Protein AF-A0A316JNA4-F1 (afdb_monomer_lite)

Secondary structure (DSSP, 8-state):
----------------------------------HHHHHHHHHHHHHHHHHHHTTS-HHHHHHHHH-TT-HHHHHHHHHHHHHH-HHHHHHHHHHIIIIIHHHHHHHHHHHHHHHTTT-SSS-HHHHHHHHHHHHHHSTT-HHHHHHHHHHH--

Radius of gyration: 23.22 Å; chains: 1; bounding box: 54×44×58 Å

pLDDT: mean 80.81, std 21.64, range [31.7, 97.56]

Foldseek 3Di:
DDDDDDDDDDDDDDDDDDDDDDPPPPPPVVLPQDLVLLLVLLVLLLCLLCVLCVPADPLVVVLLLPCQQPPVSSVVSLVVCCVVPVPSSVVRVVSVVPSSVVSSVVSNVVSCVVCVVRQPPDDPLRSLVSSLVSLVVDPSSSSVNNVSSNVNVD

Structure (mmCIF, N/CA/C/O backbone):
data_AF-A0A316JNA4-F1
#
_entry.id   AF-A0A316JNA4-F1
#
loop_
_atom_site.group_PDB
_atom_site.id
_atom_site.type_symbol
_atom_site.label_atom_id
_atom_site.label_alt_id
_atom_site.label_comp_id
_atom_site.label_asym_id
_atom_site.label_entity_id
_atom_site.label_seq_id
_atom_site.pdbx_PDB_ins_code
_atom_site.Cartn_x
_atom_site.Cartn_y
_atom_site.Cartn_z
_atom_site.occupancy
_atom_site.B_iso_or_equiv
_atom_site.auth_seq_id
_atom_site.auth_comp_id
_atom_site.auth_asym_id
_atom_site.auth_atom_id
_atom_site.pdbx_PDB_model_num
ATOM 1 N N . MET A 1 1 ? -4.747 -0.415 40.512 1.00 38.00 1 MET A N 1
ATOM 2 C CA . MET A 1 1 ? -4.209 0.684 41.347 1.00 38.00 1 MET A CA 1
ATOM 3 C C . MET A 1 1 ? -4.154 1.933 40.487 1.00 38.00 1 MET A C 1
ATOM 5 O O . MET A 1 1 ? -3.690 1.848 39.361 1.00 38.00 1 MET A O 1
ATOM 9 N N . LYS A 1 2 ? -4.712 3.034 40.993 1.00 41.84 2 LYS A N 1
ATOM 10 C CA . LYS A 1 2 ? -4.861 4.343 40.343 1.00 41.84 2 LYS A CA 1
ATOM 11 C C . LYS A 1 2 ? -3.879 5.305 41.033 1.00 41.84 2 LYS A C 1
ATOM 13 O O . LYS A 1 2 ? -3.954 5.402 42.254 1.00 41.84 2 LYS A O 1
ATOM 18 N N . THR A 1 3 ? -3.032 6.004 40.275 1.00 43.03 3 THR A N 1
ATOM 19 C CA . THR A 1 3 ? -2.182 7.138 40.717 1.00 43.03 3 THR A CA 1
ATOM 20 C C . THR A 1 3 ? -1.916 7.985 39.460 1.00 43.03 3 THR A C 1
ATOM 22 O O . THR A 1 3 ? -1.187 7.533 38.590 1.00 43.03 3 THR A O 1
ATOM 25 N N . ILE A 1 4 ? -2.706 9.001 39.096 1.00 52.38 4 ILE A N 1
ATOM 26 C CA . ILE A 1 4 ? -2.757 10.403 39.569 1.00 52.38 4 ILE A CA 1
ATOM 27 C C . ILE A 1 4 ? -1.383 11.081 39.742 1.00 52.38 4 ILE A C 1
ATOM 29 O O . ILE A 1 4 ? -0.695 10.797 40.714 1.00 52.38 4 ILE A O 1
ATOM 33 N N . LEU A 1 5 ? -1.098 12.077 38.889 1.00 44.59 5 LEU A N 1
ATOM 34 C CA . LEU A 1 5 ? -0.322 13.312 39.147 1.00 44.59 5 LEU A CA 1
ATOM 35 C C . LEU A 1 5 ? -0.806 14.364 38.114 1.00 44.59 5 LEU A C 1
ATOM 37 O O . LEU A 1 5 ? -0.540 14.204 36.931 1.00 44.59 5 LEU A O 1
ATOM 41 N N . PHE A 1 6 ? -1.804 15.212 38.400 1.00 39.38 6 PHE A N 1
ATOM 42 C CA . PHE A 1 6 ? -1.780 16.527 39.082 1.00 39.38 6 PHE A CA 1
ATOM 43 C C . PHE A 1 6 ? -0.824 17.582 38.501 1.00 39.38 6 PHE A C 1
ATOM 45 O O . PHE A 1 6 ? 0.386 17.424 38.603 1.00 39.38 6 PHE A O 1
ATOM 52 N N . LEU A 1 7 ? -1.407 18.695 38.019 1.00 37.56 7 LEU A N 1
ATOM 53 C CA . LEU A 1 7 ? -1.201 20.106 38.438 1.00 37.56 7 LEU A CA 1
ATOM 54 C C . LEU A 1 7 ? -1.905 21.016 37.397 1.00 37.56 7 LEU A C 1
ATOM 56 O O . LEU A 1 7 ? -1.527 21.024 36.235 1.00 37.56 7 LEU A O 1
ATOM 60 N N . SER A 1 8 ? -3.093 21.570 37.691 1.00 38.72 8 SER A N 1
ATOM 61 C CA . SER A 1 8 ? -3.340 22.891 38.327 1.00 38.72 8 SER A CA 1
ATOM 62 C C . SER A 1 8 ? -2.938 24.070 37.422 1.00 38.72 8 SER A C 1
ATOM 64 O O . SER A 1 8 ? -1.814 24.088 36.948 1.00 38.72 8 SER A O 1
ATOM 66 N N . ALA A 1 9 ? -3.696 25.138 37.185 1.00 39.16 9 ALA A N 1
ATOM 67 C CA . ALA A 1 9 ? -4.925 25.680 37.749 1.00 39.16 9 ALA A CA 1
ATOM 68 C C . ALA A 1 9 ? -5.388 26.812 36.808 1.00 39.16 9 ALA A C 1
ATOM 70 O O . ALA A 1 9 ? -4.535 27.480 36.236 1.00 39.16 9 ALA A O 1
ATOM 71 N N . PHE A 1 10 ? -6.687 27.103 36.722 1.00 35.47 10 PHE A N 1
ATOM 72 C CA . PHE A 1 10 ? -7.174 28.477 36.890 1.00 35.47 10 PHE A CA 1
ATOM 73 C C . PHE A 1 10 ? -8.691 28.469 37.098 1.00 35.47 10 PHE A C 1
ATOM 75 O O . PHE A 1 10 ? -9.450 27.926 36.302 1.00 35.47 10 PHE A O 1
ATOM 82 N N . SER A 1 11 ? -9.094 29.049 38.225 1.00 41.34 11 SER A N 1
ATOM 83 C CA . SER A 1 11 ? -10.466 29.289 38.652 1.00 41.34 11 SER A CA 1
ATOM 84 C C . SER A 1 11 ? -11.294 30.014 37.599 1.00 41.34 11 SER A C 1
ATOM 86 O O . SER A 1 11 ? -10.824 31.011 37.063 1.00 41.34 11 SER A O 1
ATOM 88 N N . LEU A 1 12 ? -12.564 29.631 37.456 1.00 40.41 12 LEU A N 1
ATOM 89 C CA . LEU A 1 12 ? -13.669 30.561 37.214 1.00 40.41 12 LEU A CA 1
ATOM 90 C C . LEU A 1 12 ? -14.992 29.937 37.701 1.00 40.41 12 LEU A C 1
ATOM 92 O O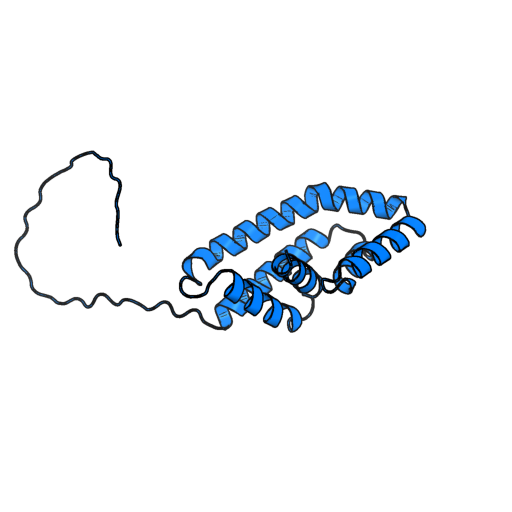 . LEU A 1 12 ? -15.507 28.987 37.131 1.00 40.41 12 LEU A O 1
ATOM 96 N N . VAL A 1 13 ? -15.493 30.539 38.783 1.00 40.44 13 VAL A N 1
ATOM 97 C CA . VAL A 1 13 ? -16.878 31.012 38.957 1.00 40.44 13 VAL A CA 1
ATOM 98 C C . VAL A 1 13 ? -18.001 29.976 39.119 1.00 40.44 13 VAL A C 1
ATOM 100 O O . VAL A 1 13 ? -18.549 29.421 38.177 1.00 40.44 13 VAL A O 1
ATOM 103 N N . LEU A 1 14 ? -18.386 29.847 40.393 1.00 42.44 14 LEU A N 1
ATOM 104 C CA . LEU A 1 14 ? -19.748 29.823 40.940 1.00 42.44 14 LEU A CA 1
ATOM 105 C C . LEU A 1 14 ? -20.899 30.000 39.930 1.00 42.44 14 LEU A C 1
ATOM 107 O O . LEU A 1 14 ? -21.114 31.098 39.423 1.00 42.44 14 LEU A O 1
ATOM 111 N N . PHE A 1 15 ? -21.759 28.988 39.826 1.00 39.16 15 PHE A N 1
ATOM 112 C CA . PHE A 1 15 ? -23.198 29.213 39.693 1.00 39.16 15 PHE A CA 1
ATOM 113 C C . PHE A 1 15 ? -23.960 28.090 40.407 1.00 39.16 15 PHE A C 1
ATOM 115 O O . PHE A 1 15 ? -23.940 26.936 39.987 1.00 39.16 15 PHE A O 1
ATOM 122 N N . SER A 1 16 ? -24.601 28.440 41.522 1.00 42.84 16 SER A N 1
ATOM 123 C CA . SER A 1 16 ? -25.688 27.656 42.104 1.00 42.84 16 SER A CA 1
ATOM 124 C C . SER A 1 16 ? -26.895 27.736 41.175 1.00 42.84 16 SER A C 1
ATOM 126 O O . SER A 1 16 ? -27.347 28.841 40.895 1.00 42.84 16 SER A O 1
ATOM 128 N N . CYS A 1 17 ? -27.461 26.596 40.783 1.00 31.70 17 CYS A N 1
ATOM 129 C CA . CYS A 1 17 ? -28.894 26.477 40.534 1.00 31.70 17 CYS A CA 1
ATOM 130 C C . CYS A 1 17 ? -29.383 25.112 41.023 1.00 31.70 17 CYS A C 1
ATOM 132 O O . CYS A 1 17 ? -28.786 24.070 40.761 1.00 31.70 17 CYS A O 1
ATOM 134 N N . GLU A 1 18 ? -30.459 25.194 41.792 1.00 38.84 18 GLU A N 1
ATOM 135 C CA . GLU A 1 18 ? -31.210 24.134 42.439 1.00 38.84 18 GLU A CA 1
ATOM 136 C C . GLU A 1 18 ? -31.845 23.141 41.454 1.00 38.84 18 GLU A C 1
ATOM 138 O O . GLU A 1 18 ? -32.326 23.508 40.388 1.00 38.84 18 GLU A O 1
ATOM 143 N N . ASN A 1 19 ? -31.904 21.889 41.908 1.00 41.25 19 ASN A N 1
ATOM 144 C CA . ASN A 1 19 ? -33.064 21.001 41.857 1.00 41.25 19 ASN A CA 1
ATOM 145 C C . ASN A 1 19 ? -33.883 20.936 40.548 1.00 41.25 19 ASN A C 1
ATOM 147 O O . ASN A 1 19 ? -34.857 21.662 40.364 1.00 41.25 19 ASN A O 1
ATOM 151 N N . SER A 1 20 ? -33.613 19.913 39.738 1.00 38.03 20 SER A N 1
ATOM 152 C CA . SER A 1 20 ? -34.683 19.133 39.114 1.00 38.03 20 SER A CA 1
ATOM 153 C C . SER A 1 20 ? -34.167 17.734 38.800 1.00 38.03 20 SER A C 1
ATOM 155 O O . SER A 1 20 ? -33.264 17.545 37.988 1.00 38.03 20 SER A O 1
ATOM 157 N N . THR A 1 21 ? -34.719 16.753 39.504 1.00 41.59 21 THR A N 1
ATOM 158 C CA . THR A 1 21 ? -34.668 15.341 39.152 1.00 41.59 21 THR A CA 1
ATOM 159 C C . THR A 1 21 ? -35.278 15.162 37.770 1.00 41.59 21 THR A C 1
ATOM 161 O O . THR A 1 21 ? -36.491 15.219 37.578 1.00 41.59 21 THR A O 1
ATOM 164 N N . THR A 1 22 ? -34.431 14.920 36.785 1.00 34.06 22 THR A N 1
ATOM 165 C CA . THR A 1 22 ? -34.811 14.142 35.615 1.00 34.06 22 THR A CA 1
ATOM 166 C C . THR A 1 22 ? -33.602 13.295 35.283 1.00 34.06 22 THR A C 1
ATOM 168 O O . THR A 1 22 ? -32.580 13.803 34.824 1.00 34.06 22 THR A O 1
ATOM 171 N N . GLU A 1 23 ? -33.707 12.015 35.630 1.00 40.25 23 GLU A N 1
ATOM 172 C CA . GLU A 1 23 ? -32.855 10.946 35.132 1.00 40.25 23 GLU A CA 1
ATOM 173 C C . GLU A 1 23 ? -32.904 11.018 33.607 1.00 40.25 23 GLU A C 1
ATOM 175 O O . GLU A 1 23 ? -33.831 10.540 32.960 1.00 40.25 23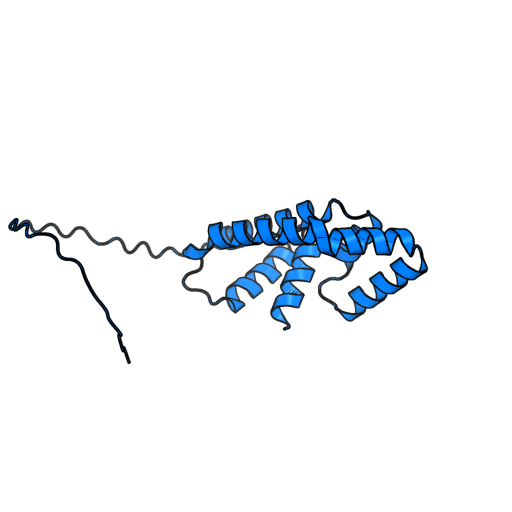 GLU A O 1
ATOM 180 N N . LYS A 1 24 ? -31.937 11.725 33.031 1.00 35.69 24 LYS A N 1
ATOM 181 C CA . LYS A 1 24 ? -31.572 11.537 31.644 1.00 35.69 24 LYS A CA 1
ATOM 182 C C . LYS A 1 24 ? -30.476 10.497 31.705 1.00 35.69 24 LYS A C 1
ATOM 184 O O . LYS A 1 24 ? -29.350 10.813 32.088 1.00 35.69 24 LYS A O 1
ATOM 189 N N . GLU A 1 25 ? -30.882 9.256 31.465 1.00 36.25 25 GLU A N 1
ATOM 190 C CA . GLU A 1 25 ? -29.987 8.145 31.188 1.00 36.25 25 GLU A CA 1
ATOM 191 C C . GLU A 1 25 ? -28.857 8.681 30.311 1.00 36.25 25 GLU A C 1
ATOM 193 O O . GLU A 1 25 ? -29.080 9.206 29.216 1.00 36.25 25 GLU A O 1
ATOM 198 N N . ALA A 1 26 ? -27.647 8.657 30.869 1.00 39.00 26 ALA A N 1
ATOM 199 C CA . ALA A 1 26 ? -26.451 8.697 30.068 1.00 39.00 26 ALA A CA 1
ATOM 200 C C . ALA A 1 26 ? -26.533 7.434 29.219 1.00 39.00 26 ALA A C 1
ATOM 202 O O . ALA A 1 26 ? -26.274 6.331 29.695 1.00 39.00 26 ALA A O 1
ATOM 203 N N . GLU A 1 27 ? -27.019 7.608 27.998 1.00 36.34 27 GLU A N 1
ATOM 204 C CA . GLU A 1 27 ? -26.830 6.676 26.908 1.00 36.34 27 GLU A CA 1
ATOM 205 C C . GLU A 1 27 ? -25.314 6.614 26.693 1.00 36.34 27 GLU A C 1
ATOM 207 O O . GLU A 1 27 ? -24.746 7.340 25.877 1.00 36.34 27 GLU A O 1
ATOM 212 N N . ASP A 1 28 ? -24.643 5.795 27.511 1.00 39.12 28 ASP A N 1
ATOM 213 C CA . ASP A 1 28 ? -23.418 5.108 27.130 1.00 39.12 28 ASP A CA 1
ATOM 214 C C . ASP A 1 28 ? -23.808 4.332 25.875 1.00 39.12 28 ASP A C 1
ATOM 216 O O . ASP A 1 28 ? -24.273 3.191 25.915 1.00 39.12 28 ASP A O 1
ATOM 220 N N . THR A 1 29 ? -23.736 5.024 24.740 1.00 37.94 29 THR A N 1
ATOM 221 C CA . THR A 1 29 ? -23.745 4.376 23.446 1.00 37.94 29 THR A CA 1
ATOM 222 C C . THR A 1 29 ? -22.429 3.631 23.435 1.00 37.94 29 THR A C 1
ATOM 224 O O . THR A 1 29 ? -21.381 4.201 23.139 1.00 37.94 29 THR A O 1
ATOM 227 N N . GLU A 1 30 ? -22.477 2.377 23.872 1.00 43.31 30 GLU A N 1
ATOM 228 C CA . GLU A 1 30 ? -21.451 1.388 23.610 1.00 43.31 30 GLU A CA 1
ATOM 229 C C . GLU A 1 30 ? -21.245 1.448 22.093 1.00 43.31 30 GLU A C 1
ATOM 231 O O . GLU A 1 30 ? -22.073 0.971 21.315 1.00 43.31 30 GLU A O 1
ATOM 236 N N . GLN A 1 31 ? -20.230 2.197 21.655 1.00 44.78 31 GLN A N 1
ATOM 237 C CA . GLN A 1 31 ? -19.934 2.371 20.245 1.00 44.78 31 GLN A CA 1
ATOM 238 C C . GLN A 1 31 ? -19.350 1.039 19.789 1.00 44.78 31 GLN A C 1
ATOM 240 O O . GLN A 1 31 ? -18.137 0.853 19.774 1.00 44.78 31 GLN A O 1
ATOM 245 N N . SER A 1 32 ? -20.224 0.068 19.518 1.00 49.03 32 SER A N 1
ATOM 246 C CA . SER A 1 32 ? -19.805 -1.251 19.079 1.00 49.03 32 SER A CA 1
ATOM 247 C C . SER A 1 32 ? -19.173 -1.076 17.710 1.00 49.03 32 SER A C 1
ATOM 249 O O . SER A 1 32 ? -19.854 -0.700 16.751 1.00 49.03 32 SER A O 1
ATOM 251 N N . THR A 1 33 ? -17.875 -1.326 17.625 1.00 67.19 33 THR A N 1
ATOM 252 C CA . THR A 1 33 ? -17.180 -1.422 16.353 1.00 67.19 33 THR A CA 1
ATOM 253 C C . THR A 1 33 ? -17.900 -2.436 15.471 1.00 67.19 33 THR A C 1
ATOM 255 O O . THR A 1 33 ? -18.059 -3.601 15.846 1.00 67.19 33 THR A O 1
ATOM 258 N N . SER A 1 34 ? -18.357 -2.002 14.302 1.00 80.31 34 SER A N 1
ATOM 259 C CA . SER A 1 34 ? -18.992 -2.902 13.350 1.00 80.31 34 SER A CA 1
ATOM 260 C C . SER A 1 34 ? -17.943 -3.570 12.460 1.00 80.31 34 SER A C 1
ATOM 262 O O . SER A 1 34 ? -16.882 -3.014 12.182 1.00 80.31 34 SER A O 1
ATOM 264 N N . GLU A 1 35 ? -18.253 -4.760 11.944 1.00 85.69 35 GLU A N 1
ATOM 265 C CA . GLU A 1 35 ? -17.451 -5.395 10.885 1.00 85.69 35 GLU A CA 1
ATOM 266 C C . GLU A 1 35 ? -17.299 -4.474 9.657 1.00 85.69 35 GLU A C 1
ATOM 268 O O . GLU A 1 35 ? -16.302 -4.540 8.940 1.00 85.69 35 GLU A O 1
ATOM 273 N N . GLN A 1 36 ? -18.267 -3.579 9.432 1.00 89.69 36 GLN A N 1
ATOM 274 C CA . GLN A 1 36 ? -18.209 -2.596 8.357 1.00 89.69 36 GLN A CA 1
ATOM 275 C C . GLN A 1 36 ? -17.136 -1.529 8.603 1.00 89.69 36 GLN A C 1
ATOM 277 O O . GLN A 1 36 ? -16.426 -1.196 7.662 1.00 89.69 36 GLN A O 1
ATOM 282 N N . ASP A 1 37 ? -16.945 -1.058 9.841 1.00 91.88 37 ASP A N 1
ATOM 283 C CA . ASP A 1 37 ? -15.890 -0.079 10.154 1.00 91.88 37 ASP A CA 1
ATOM 284 C C . ASP A 1 37 ? -14.499 -0.648 9.821 1.00 91.88 37 ASP A C 1
ATOM 286 O O . ASP A 1 37 ? -13.643 0.053 9.283 1.00 91.88 37 ASP A O 1
ATOM 290 N N . TYR A 1 38 ? -14.291 -1.946 10.066 1.00 91.31 38 TYR A N 1
ATOM 291 C CA . TYR A 1 38 ? -13.066 -2.643 9.673 1.00 91.31 38 TYR A CA 1
ATOM 292 C C . TYR A 1 38 ? -12.889 -2.739 8.156 1.00 91.31 38 TYR A C 1
ATOM 294 O O . TYR A 1 38 ? -11.777 -2.565 7.654 1.00 91.31 38 TYR A O 1
ATOM 302 N N . LYS A 1 39 ? -13.970 -3.013 7.417 1.00 93.38 39 LYS A N 1
ATOM 303 C CA . LYS A 1 39 ? -13.941 -3.063 5.948 1.00 93.38 39 LYS A CA 1
ATOM 304 C C . LYS A 1 39 ? -13.655 -1.696 5.346 1.00 93.38 39 LYS A C 1
ATOM 306 O O . LYS A 1 39 ? -12.833 -1.607 4.439 1.00 93.38 39 LYS A O 1
ATOM 311 N N . ASP A 1 40 ? -14.272 -0.651 5.881 1.00 95.38 40 ASP A N 1
ATOM 312 C CA . ASP A 1 40 ? -14.066 0.721 5.426 1.00 95.38 40 ASP A CA 1
ATOM 313 C C . ASP A 1 40 ? -12.631 1.183 5.725 1.00 95.38 40 ASP A C 1
ATOM 315 O O . ASP A 1 40 ? -11.977 1.753 4.852 1.00 95.38 40 ASP A O 1
ATOM 319 N N . MET A 1 41 ? -12.087 0.862 6.907 1.00 94.25 41 MET A N 1
ATOM 320 C CA . MET A 1 41 ? -10.685 1.143 7.238 1.00 94.25 41 MET A CA 1
ATOM 321 C C . MET A 1 41 ? -9.719 0.401 6.307 1.00 94.25 41 MET A C 1
ATOM 323 O O . MET A 1 41 ? -8.760 0.997 5.810 1.00 94.25 41 MET A O 1
ATOM 327 N N . ALA A 1 42 ? -9.966 -0.886 6.048 1.00 95.06 42 ALA A N 1
ATOM 328 C CA . ALA A 1 42 ? -9.148 -1.679 5.137 1.00 95.06 42 ALA A CA 1
ATOM 329 C C . ALA A 1 42 ? -9.209 -1.136 3.701 1.00 95.06 42 ALA A C 1
ATOM 331 O O . ALA A 1 42 ? -8.173 -1.046 3.042 1.00 95.06 42 ALA A O 1
ATOM 332 N N . GLN A 1 43 ? -10.392 -0.730 3.230 1.00 97.12 43 GLN A N 1
ATOM 333 C CA . GLN A 1 43 ? -10.557 -0.116 1.916 1.00 97.12 43 GLN A CA 1
ATOM 334 C C . GLN A 1 43 ? -9.825 1.226 1.829 1.00 97.12 43 GLN A C 1
ATOM 336 O O . GLN A 1 43 ? -9.070 1.436 0.885 1.00 97.12 43 GLN A O 1
ATOM 341 N N . ASP A 1 44 ? -9.962 2.100 2.828 1.00 96.56 44 ASP A N 1
ATOM 342 C CA . ASP A 1 44 ? -9.263 3.387 2.837 1.00 96.56 44 ASP A CA 1
ATOM 343 C C . ASP A 1 44 ? -7.734 3.191 2.837 1.00 96.56 44 ASP A C 1
ATOM 345 O O . ASP A 1 44 ? -7.011 3.847 2.085 1.00 96.56 44 ASP A O 1
ATOM 349 N N . ALA A 1 45 ? -7.220 2.252 3.641 1.00 94.75 45 ALA A N 1
ATOM 350 C CA . ALA A 1 45 ? -5.799 1.904 3.644 1.00 94.75 45 ALA A CA 1
ATOM 351 C C . ALA A 1 45 ? -5.351 1.307 2.298 1.00 94.75 45 ALA A C 1
ATOM 353 O O . ALA A 1 45 ? -4.235 1.562 1.835 1.00 94.75 45 ALA A O 1
ATOM 354 N N . CYS A 1 46 ? -6.219 0.528 1.652 1.00 96.19 46 CYS A N 1
ATOM 355 C CA . CYS A 1 46 ? -5.986 0.002 0.317 1.00 96.19 46 CYS A CA 1
ATOM 356 C C . CYS A 1 46 ? -5.872 1.114 -0.728 1.00 96.19 46 CYS A C 1
ATOM 358 O O . CYS A 1 46 ? -4.884 1.169 -1.466 1.00 96.19 46 CYS A O 1
ATOM 360 N N . ASP A 1 47 ? -6.817 2.047 -0.722 1.00 96.88 47 ASP A N 1
ATOM 361 C CA . ASP A 1 47 ? -6.835 3.195 -1.620 1.00 96.88 47 ASP A CA 1
ATOM 362 C C . ASP A 1 47 ? -5.603 4.082 -1.407 1.00 96.88 47 ASP A C 1
ATOM 364 O O . ASP A 1 47 ? -4.996 4.531 -2.381 1.00 96.88 47 ASP A O 1
ATOM 368 N N . CYS A 1 48 ? -5.162 4.273 -0.158 1.00 95.56 48 CYS A N 1
ATOM 369 C CA . CYS A 1 48 ? -3.919 4.981 0.149 1.00 95.56 48 CYS A CA 1
ATOM 370 C C . CYS A 1 48 ? -2.702 4.357 -0.547 1.00 95.56 48 CYS A C 1
ATOM 372 O O . CYS A 1 48 ? -1.939 5.064 -1.207 1.00 95.56 48 CYS A O 1
ATOM 374 N N . VAL A 1 49 ? -2.518 3.038 -0.422 1.00 93.81 49 VAL A N 1
ATOM 375 C CA . VAL A 1 49 ? -1.397 2.322 -1.057 1.00 93.81 49 VAL A CA 1
ATOM 376 C C . VAL A 1 49 ? -1.489 2.415 -2.574 1.00 93.81 49 VAL A C 1
ATOM 378 O O . VAL A 1 49 ? -0.499 2.739 -3.231 1.00 93.81 49 VAL A O 1
ATOM 381 N N . ASN A 1 50 ? -2.665 2.156 -3.141 1.00 94.69 50 ASN A N 1
ATOM 382 C CA . ASN A 1 50 ? -2.861 2.142 -4.588 1.00 94.69 50 ASN A CA 1
ATOM 383 C C . ASN A 1 50 ? -2.617 3.525 -5.201 1.00 94.69 50 ASN A C 1
ATOM 385 O O . ASN A 1 50 ? -1.897 3.645 -6.192 1.00 94.69 50 ASN A O 1
ATOM 389 N N . ASN A 1 51 ? -3.128 4.583 -4.570 1.00 95.25 51 ASN A N 1
ATOM 390 C CA . ASN A 1 51 ? -2.903 5.953 -5.021 1.00 95.25 51 ASN A CA 1
ATOM 391 C C . ASN A 1 51 ? -1.428 6.354 -4.903 1.00 95.25 51 ASN A C 1
ATOM 393 O O . ASN A 1 51 ? -0.864 6.893 -5.856 1.00 95.25 51 ASN A O 1
ATOM 397 N N . ALA A 1 52 ? -0.779 6.049 -3.775 1.00 94.25 52 ALA A N 1
ATOM 398 C CA . ALA A 1 52 ? 0.628 6.388 -3.569 1.00 94.25 52 ALA A CA 1
ATOM 399 C C . ALA A 1 52 ? 1.552 5.653 -4.554 1.00 94.25 52 ALA A C 1
ATOM 401 O O . ALA A 1 52 ? 2.536 6.222 -5.028 1.00 94.25 52 ALA A O 1
ATOM 402 N N . THR A 1 53 ? 1.241 4.397 -4.885 1.00 94.12 53 THR A N 1
ATOM 403 C CA . THR A 1 53 ? 2.069 3.544 -5.755 1.00 94.12 53 THR A CA 1
ATOM 404 C C . THR A 1 53 ? 1.778 3.711 -7.246 1.00 94.12 53 THR A C 1
ATOM 406 O O . THR A 1 53 ? 2.598 3.297 -8.066 1.00 94.12 53 THR A O 1
ATOM 409 N N . ALA A 1 54 ? 0.696 4.396 -7.626 1.00 95.06 54 ALA A N 1
ATOM 410 C CA . ALA A 1 54 ? 0.338 4.655 -9.023 1.00 95.06 54 ALA A CA 1
ATOM 411 C C . ALA A 1 54 ? 1.419 5.417 -9.820 1.00 95.06 54 ALA A C 1
ATOM 413 O O . ALA A 1 54 ? 1.480 5.310 -11.044 1.00 95.06 54 ALA A O 1
ATOM 414 N N . GLN A 1 55 ? 2.291 6.171 -9.141 1.00 93.38 55 GLN A N 1
ATOM 415 C CA . GLN A 1 55 ? 3.406 6.909 -9.757 1.00 93.38 55 GLN A CA 1
ATOM 416 C C . GLN A 1 55 ? 4.656 6.057 -10.051 1.00 93.38 55 GLN A C 1
ATOM 418 O O . GLN A 1 55 ? 5.585 6.513 -10.738 1.00 93.38 55 GLN A O 1
ATOM 423 N N . LEU A 1 56 ? 4.704 4.833 -9.519 1.00 95.31 56 LEU A N 1
ATOM 424 C CA . LEU A 1 56 ? 5.770 3.869 -9.781 1.00 95.31 56 LEU A CA 1
ATOM 425 C C . LEU A 1 56 ? 5.600 3.254 -11.170 1.00 95.31 56 LEU A C 1
ATOM 427 O O . LEU A 1 56 ? 4.505 3.253 -11.737 1.00 95.31 56 LEU A O 1
ATOM 431 N N . SER A 1 57 ? 6.673 2.698 -11.722 1.00 96.56 57 SER A N 1
ATOM 432 C CA . SER A 1 57 ? 6.574 1.957 -12.975 1.00 96.56 57 SER A CA 1
ATOM 433 C C . SER A 1 57 ? 5.609 0.763 -12.854 1.00 96.56 57 SER A C 1
ATOM 435 O O . SER A 1 57 ? 5.452 0.187 -11.770 1.00 96.56 57 SER A O 1
ATOM 437 N N . PRO A 1 58 ? 5.016 0.301 -13.971 1.00 96.19 58 PRO A N 1
ATOM 438 C CA . PRO A 1 58 ? 4.205 -0.916 -13.978 1.00 96.19 58 PRO A CA 1
ATOM 439 C C . PRO A 1 58 ? 4.953 -2.148 -13.449 1.00 96.19 58 PRO A C 1
ATOM 441 O O . PRO A 1 58 ? 4.344 -3.040 -12.857 1.00 96.19 58 PRO A O 1
ATOM 444 N N . ARG A 1 59 ? 6.280 -2.204 -13.642 1.00 95.62 59 ARG A N 1
ATOM 445 C CA . ARG A 1 59 ? 7.121 -3.297 -13.142 1.00 95.62 59 ARG A CA 1
ATOM 446 C C . ARG A 1 59 ? 7.174 -3.283 -11.619 1.00 95.62 59 ARG A C 1
ATOM 448 O O . ARG A 1 59 ? 6.957 -4.328 -11.014 1.00 95.62 59 ARG A O 1
ATOM 455 N N . MET A 1 60 ? 7.373 -2.119 -11.009 1.00 95.50 60 MET A N 1
ATOM 456 C CA . MET A 1 60 ? 7.372 -1.978 -9.554 1.00 95.50 60 MET A CA 1
ATOM 457 C C . MET A 1 60 ? 5.987 -2.223 -8.945 1.00 95.50 60 MET A C 1
ATOM 459 O O . MET A 1 60 ? 5.872 -2.943 -7.958 1.00 95.50 60 MET A O 1
ATOM 463 N N . GLN A 1 61 ? 4.918 -1.709 -9.561 1.00 94.44 61 GLN A N 1
ATOM 464 C CA . GLN A 1 61 ? 3.547 -1.997 -9.116 1.00 94.44 61 GLN A CA 1
ATOM 465 C C . GLN A 1 61 ? 3.258 -3.506 -9.127 1.00 94.44 61 GLN A C 1
ATOM 467 O O . GLN A 1 61 ? 2.664 -4.042 -8.194 1.00 94.44 61 GLN A O 1
ATOM 472 N N . LYS A 1 62 ? 3.734 -4.223 -10.152 1.00 95.06 62 LYS A N 1
ATOM 473 C CA . LYS A 1 62 ? 3.630 -5.685 -10.210 1.00 95.06 62 LYS A CA 1
ATOM 474 C C . LYS A 1 62 ? 4.385 -6.363 -9.061 1.00 95.06 62 LYS A C 1
ATOM 476 O O . LYS A 1 62 ? 3.830 -7.262 -8.442 1.00 95.06 62 LYS A O 1
ATOM 481 N N . ILE A 1 63 ? 5.602 -5.915 -8.744 1.00 95.00 63 ILE A N 1
ATOM 482 C CA . ILE A 1 63 ? 6.389 -6.444 -7.616 1.00 95.00 63 ILE A CA 1
ATOM 483 C C . ILE A 1 63 ? 5.644 -6.252 -6.288 1.00 95.00 63 ILE A C 1
ATOM 485 O O . ILE A 1 63 ? 5.520 -7.198 -5.511 1.00 95.00 63 ILE A O 1
ATOM 489 N N . LEU A 1 64 ? 5.089 -5.058 -6.052 1.00 92.50 64 LEU A N 1
ATOM 490 C CA . LEU A 1 64 ? 4.301 -4.757 -4.852 1.00 92.50 64 LEU A CA 1
ATOM 491 C C . LEU A 1 64 ? 3.024 -5.608 -4.759 1.00 92.50 64 LEU A C 1
ATOM 493 O O . LEU A 1 64 ? 2.630 -6.018 -3.672 1.00 92.50 64 LEU A O 1
ATOM 497 N N . ASN A 1 65 ? 2.409 -5.956 -5.885 1.00 91.50 65 ASN A N 1
ATOM 498 C CA . ASN A 1 65 ? 1.259 -6.859 -5.883 1.00 91.50 65 ASN A CA 1
ATOM 499 C C . ASN A 1 65 ? 1.651 -8.330 -5.673 1.00 91.50 65 ASN A C 1
ATOM 501 O O . ASN A 1 65 ? 0.855 -9.107 -5.149 1.00 91.50 65 ASN A O 1
ATOM 505 N N . GLU A 1 66 ? 2.867 -8.722 -6.056 1.00 91.31 66 GLU A N 1
ATOM 506 C CA . GLU A 1 66 ? 3.334 -10.105 -5.960 1.00 91.31 66 GLU A CA 1
ATOM 507 C C . GLU A 1 66 ? 3.993 -10.449 -4.620 1.00 91.31 66 GLU A C 1
ATOM 509 O O . GLU A 1 66 ? 4.019 -11.630 -4.281 1.00 91.31 66 GLU A O 1
ATOM 514 N N . PHE A 1 67 ? 4.523 -9.495 -3.844 1.00 88.31 67 PHE A N 1
ATOM 515 C CA . PHE A 1 67 ? 5.371 -9.848 -2.693 1.00 88.31 67 PHE A CA 1
ATOM 516 C C . PHE A 1 67 ? 4.640 -10.520 -1.521 1.00 88.31 67 PHE A C 1
ATOM 518 O O . PHE A 1 67 ? 5.302 -11.161 -0.719 1.00 88.31 67 PHE A O 1
ATOM 525 N N . ASP A 1 68 ? 3.313 -10.377 -1.402 1.00 86.50 68 ASP A N 1
ATOM 526 C CA . ASP A 1 68 ? 2.431 -11.062 -0.428 1.00 86.50 68 ASP A CA 1
ATOM 527 C C . ASP A 1 68 ? 2.838 -11.021 1.069 1.00 86.50 68 ASP A C 1
ATOM 529 O O . ASP A 1 68 ? 2.287 -11.753 1.906 1.00 86.50 68 ASP A O 1
ATOM 533 N N . GLY A 1 69 ? 3.765 -10.131 1.431 1.00 88.00 69 GLY A N 1
ATOM 534 C CA . GLY A 1 69 ? 4.357 -10.019 2.763 1.00 88.00 69 GLY A CA 1
ATOM 535 C C . GLY A 1 69 ? 5.634 -10.838 2.977 1.00 88.00 69 GLY A C 1
ATOM 536 O O . GLY A 1 69 ? 6.158 -10.826 4.089 1.00 88.00 69 GLY A O 1
ATOM 537 N N . ASP A 1 70 ? 6.123 -11.586 1.990 1.00 90.44 70 ASP A N 1
ATOM 538 C CA . ASP A 1 70 ? 7.382 -12.335 2.059 1.00 90.44 70 ASP A CA 1
ATOM 539 C C . ASP A 1 70 ? 8.582 -11.426 1.727 1.00 90.44 70 ASP A C 1
ATOM 541 O O . ASP A 1 70 ? 8.737 -10.928 0.609 1.00 90.44 70 ASP A O 1
ATOM 545 N N . GLU A 1 71 ? 9.438 -11.196 2.727 1.00 88.94 71 GLU A N 1
ATOM 546 C CA . GLU A 1 71 ? 10.613 -10.331 2.602 1.00 88.94 71 GLU A CA 1
ATOM 547 C C . GLU A 1 71 ? 11.659 -10.899 1.631 1.00 88.94 71 GLU A C 1
ATOM 549 O O . GLU A 1 71 ? 12.265 -10.142 0.872 1.00 88.94 71 GLU A O 1
ATOM 554 N N . GLU A 1 72 ? 11.862 -12.218 1.610 1.00 92.12 72 GLU A N 1
ATOM 555 C CA . GLU A 1 72 ? 12.836 -12.848 0.711 1.00 92.12 72 GLU A CA 1
ATOM 556 C C . GLU A 1 72 ? 12.334 -12.824 -0.731 1.00 92.12 72 GLU A C 1
ATOM 558 O O . GLU A 1 72 ? 13.096 -12.508 -1.648 1.00 92.12 72 GLU A O 1
ATOM 563 N N . LYS A 1 73 ? 11.029 -13.037 -0.932 1.00 92.81 73 LYS A N 1
ATOM 564 C CA . LYS A 1 73 ? 10.386 -12.860 -2.239 1.00 92.81 73 LYS A CA 1
ATOM 565 C C . LYS A 1 73 ? 10.512 -11.421 -2.737 1.00 92.81 73 LYS A C 1
ATOM 567 O O . LYS A 1 73 ? 10.884 -11.211 -3.889 1.00 92.81 73 LYS A O 1
ATOM 572 N N . MET A 1 74 ? 10.257 -10.432 -1.876 1.00 91.38 74 MET A N 1
ATOM 573 C CA . MET A 1 74 ? 10.445 -9.017 -2.214 1.00 91.38 74 MET A CA 1
ATOM 574 C C . MET A 1 74 ? 11.895 -8.732 -2.624 1.00 91.38 74 MET A C 1
ATOM 576 O O . MET A 1 74 ? 12.131 -8.130 -3.671 1.00 91.38 74 MET A O 1
ATOM 580 N N . LYS A 1 75 ? 12.876 -9.191 -1.834 1.00 93.12 75 LYS A N 1
ATOM 581 C CA . LYS A 1 75 ? 14.304 -9.026 -2.152 1.00 93.12 75 LYS A CA 1
ATOM 582 C C . LYS A 1 75 ? 14.640 -9.632 -3.508 1.00 93.12 75 LYS A C 1
ATOM 584 O O . LYS A 1 75 ? 15.294 -8.971 -4.310 1.00 93.12 75 LYS A O 1
ATOM 589 N N . GLN A 1 76 ? 14.177 -10.850 -3.775 1.00 96.19 76 GLN A N 1
ATOM 590 C CA . GLN A 1 76 ? 14.430 -11.528 -5.041 1.00 96.19 76 GLN A CA 1
ATOM 591 C C . GLN A 1 76 ? 13.836 -10.756 -6.227 1.00 96.19 76 GLN A C 1
ATOM 593 O O . GLN A 1 76 ? 14.558 -10.453 -7.171 1.00 96.19 76 GLN A O 1
ATOM 598 N N . LEU A 1 77 ? 12.564 -10.356 -6.146 1.00 95.62 77 LEU A N 1
ATOM 599 C CA . LEU A 1 77 ? 11.894 -9.582 -7.195 1.00 95.62 77 LEU A CA 1
ATOM 600 C C . LEU A 1 77 ? 12.590 -8.240 -7.477 1.00 95.62 77 LEU A C 1
ATOM 602 O O . LEU A 1 77 ? 12.704 -7.824 -8.630 1.00 95.62 77 LEU A O 1
ATOM 606 N N . MET A 1 78 ? 13.082 -7.569 -6.433 1.00 94.25 78 MET A N 1
ATOM 607 C CA . MET A 1 78 ? 13.820 -6.309 -6.553 1.00 94.25 78 MET A CA 1
ATOM 608 C C . MET A 1 78 ? 15.218 -6.492 -7.155 1.00 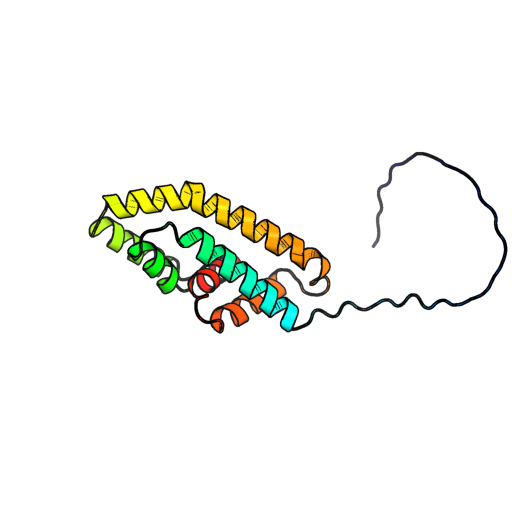94.25 78 MET A C 1
ATOM 610 O O . MET A 1 78 ? 15.670 -5.645 -7.932 1.00 94.25 78 MET A O 1
ATOM 614 N N . VAL A 1 79 ? 15.905 -7.589 -6.821 1.00 96.06 79 VAL A N 1
ATOM 615 C CA . VAL A 1 79 ? 17.186 -7.957 -7.441 1.00 96.06 79 VAL A CA 1
ATOM 616 C C . VAL A 1 79 ? 16.986 -8.237 -8.926 1.00 96.06 79 VAL A C 1
ATOM 618 O O . VAL A 1 79 ? 17.695 -7.647 -9.739 1.00 96.06 79 VAL A O 1
ATOM 621 N N . ASP A 1 80 ? 15.992 -9.054 -9.279 1.00 96.69 80 ASP A N 1
ATOM 622 C CA . ASP A 1 80 ? 15.668 -9.372 -10.672 1.00 96.69 80 ASP A CA 1
ATOM 623 C C . ASP A 1 80 ? 15.339 -8.097 -11.457 1.00 96.69 80 ASP A C 1
ATOM 625 O O . ASP A 1 80 ? 15.883 -7.868 -12.534 1.00 96.69 80 ASP A O 1
ATOM 629 N N . TYR A 1 81 ? 14.537 -7.198 -10.878 1.00 97.56 81 TYR A N 1
ATOM 630 C CA . TYR A 1 81 ? 14.235 -5.914 -11.505 1.00 97.56 81 TYR A CA 1
ATOM 631 C C . TYR A 1 81 ? 15.489 -5.057 -11.731 1.00 97.56 81 TYR A C 1
ATOM 633 O O . TYR A 1 81 ? 15.666 -4.497 -12.808 1.00 97.56 81 TYR A O 1
ATOM 641 N N . THR A 1 82 ? 16.390 -4.992 -10.751 1.00 96.88 82 THR A N 1
ATOM 642 C CA . THR A 1 82 ? 17.633 -4.215 -10.875 1.00 96.88 82 THR A CA 1
ATOM 643 C C . THR A 1 82 ? 18.581 -4.802 -11.925 1.00 96.88 82 THR A C 1
ATOM 645 O O . THR A 1 82 ? 19.296 -4.051 -12.586 1.00 96.88 82 THR A O 1
ATOM 648 N N . ILE A 1 83 ? 18.611 -6.130 -12.078 1.00 97.19 83 ILE A N 1
ATOM 649 C CA . ILE A 1 83 ? 19.404 -6.813 -13.110 1.00 97.19 83 ILE A CA 1
ATOM 650 C C . ILE A 1 83 ? 18.820 -6.545 -14.501 1.00 97.19 83 ILE A C 1
ATOM 652 O O . ILE A 1 83 ? 19.579 -6.262 -15.428 1.00 97.19 83 ILE A O 1
ATOM 656 N N . ASP A 1 84 ? 17.495 -6.625 -14.633 1.00 97.25 84 ASP A N 1
ATOM 657 C CA . ASP A 1 84 ? 16.784 -6.423 -15.897 1.00 97.25 84 ASP A CA 1
ATOM 658 C C . ASP A 1 84 ? 16.873 -4.964 -16.378 1.00 97.25 84 ASP A C 1
ATOM 660 O O . ASP A 1 84 ? 17.143 -4.708 -17.552 1.00 97.25 84 ASP A O 1
ATOM 664 N N . ASP A 1 85 ? 16.635 -4.008 -15.475 1.00 97.25 85 ASP A N 1
ATOM 665 C CA . ASP A 1 85 ? 16.602 -2.574 -15.769 1.00 97.25 85 ASP A CA 1
ATOM 666 C C . ASP A 1 85 ? 17.008 -1.750 -14.539 1.00 97.25 85 ASP A C 1
ATOM 668 O O . ASP A 1 85 ? 16.188 -1.240 -13.770 1.00 97.25 85 ASP A O 1
ATOM 672 N N . GLN A 1 86 ? 18.321 -1.606 -14.356 1.00 96.62 8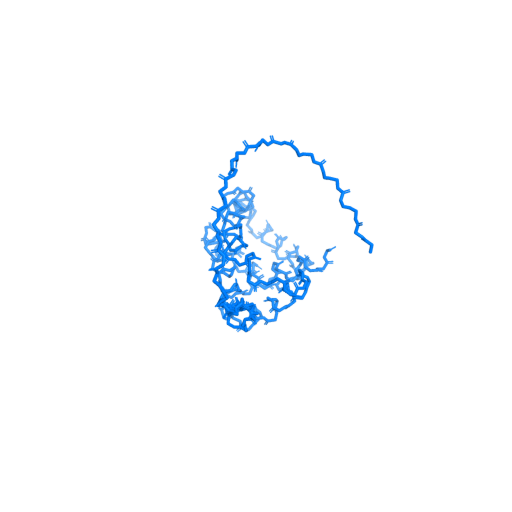6 GLN A N 1
ATOM 673 C CA . GLN A 1 86 ? 18.888 -0.854 -13.239 1.00 96.62 86 GLN A CA 1
ATOM 674 C C . GLN A 1 86 ? 18.402 0.601 -13.197 1.00 96.62 86 GLN A C 1
ATOM 676 O O . GLN A 1 86 ? 18.202 1.145 -12.110 1.00 96.62 86 GLN A O 1
ATOM 681 N N . THR A 1 87 ? 18.240 1.255 -14.350 1.00 97.31 87 THR A N 1
ATOM 682 C CA . THR A 1 87 ? 17.848 2.668 -14.394 1.00 97.31 87 THR A CA 1
ATOM 683 C C . THR A 1 87 ? 16.415 2.835 -13.909 1.00 97.31 87 THR A C 1
ATOM 685 O O . THR A 1 87 ? 16.189 3.625 -12.992 1.00 97.31 87 THR A O 1
ATOM 688 N N . ALA A 1 88 ? 15.474 2.050 -14.436 1.00 96.62 88 ALA A N 1
ATOM 689 C CA . ALA A 1 88 ? 14.084 2.109 -13.995 1.00 96.62 88 ALA A CA 1
ATOM 690 C C . ALA A 1 88 ? 13.933 1.704 -12.518 1.00 96.62 88 ALA A C 1
ATOM 692 O O . ALA A 1 88 ? 13.209 2.360 -11.765 1.00 96.62 88 ALA A O 1
ATOM 693 N N . ALA A 1 89 ? 14.678 0.687 -12.067 1.00 96.56 89 ALA A N 1
ATOM 694 C CA . ALA A 1 89 ? 14.685 0.272 -10.666 1.00 96.56 89 ALA A CA 1
ATOM 695 C C . ALA A 1 89 ? 15.172 1.390 -9.726 1.00 96.56 89 ALA A C 1
ATOM 697 O O . ALA A 1 89 ? 14.580 1.609 -8.667 1.00 96.56 89 ALA A O 1
ATOM 698 N N . LEU A 1 90 ? 16.219 2.129 -10.110 1.00 96.31 90 LEU A N 1
ATOM 699 C CA . LEU A 1 90 ? 16.717 3.271 -9.338 1.00 96.31 90 LEU A CA 1
ATOM 700 C C . LEU A 1 90 ? 15.733 4.445 -9.331 1.00 96.31 90 LEU A C 1
ATOM 702 O O . LEU A 1 90 ? 15.533 5.054 -8.280 1.00 96.31 90 LEU A O 1
ATOM 706 N N . GLU A 1 91 ? 15.107 4.761 -10.465 1.00 97.19 91 GLU A N 1
ATOM 707 C CA . GLU A 1 91 ? 14.085 5.811 -10.540 1.00 97.19 91 GLU A CA 1
ATOM 708 C C . GLU A 1 91 ? 12.882 5.492 -9.644 1.00 97.19 91 GLU A C 1
ATOM 710 O O . GLU A 1 91 ? 12.423 6.348 -8.884 1.00 97.19 91 GLU A O 1
ATOM 715 N N . ASP A 1 92 ? 12.398 4.249 -9.672 1.00 97.12 92 ASP A N 1
ATOM 716 C CA . ASP A 1 92 ? 11.315 3.817 -8.792 1.00 97.12 92 ASP A CA 1
ATOM 717 C C . ASP A 1 92 ? 11.733 3.815 -7.323 1.00 97.12 92 ASP A C 1
ATOM 719 O O . ASP A 1 92 ? 10.947 4.237 -6.479 1.00 97.12 92 ASP A O 1
ATOM 723 N N . ALA A 1 93 ? 12.965 3.413 -6.997 1.00 94.56 93 ALA A N 1
ATOM 724 C CA . ALA A 1 93 ? 13.475 3.491 -5.630 1.00 94.56 93 ALA A CA 1
ATOM 725 C C . ALA A 1 93 ? 13.520 4.943 -5.118 1.00 94.56 93 ALA A C 1
ATOM 727 O O . ALA A 1 93 ? 13.154 5.201 -3.971 1.00 94.56 93 ALA A O 1
ATOM 728 N N . GLN A 1 94 ? 13.906 5.902 -5.966 1.00 95.62 94 GLN A N 1
ATOM 729 C CA . GLN A 1 94 ? 13.893 7.327 -5.619 1.00 95.62 94 GLN A CA 1
ATOM 730 C C . GLN A 1 94 ? 12.471 7.851 -5.404 1.00 95.62 94 GLN A C 1
ATOM 732 O O . GLN A 1 94 ? 12.225 8.571 -4.436 1.00 95.62 94 GLN A O 1
ATOM 737 N N . LYS A 1 95 ? 11.516 7.461 -6.258 1.00 96.12 95 LYS A N 1
ATOM 738 C CA . LYS A 1 95 ? 10.096 7.787 -6.053 1.00 96.12 95 LYS A CA 1
ATOM 739 C C . LYS A 1 95 ? 9.571 7.173 -4.761 1.00 96.12 95 LYS A C 1
ATOM 741 O O . LYS A 1 95 ? 8.892 7.858 -4.000 1.00 96.12 95 LYS A O 1
ATOM 746 N N . PHE A 1 96 ? 9.925 5.915 -4.499 1.00 91.44 96 PHE A N 1
ATOM 747 C CA . PHE A 1 96 ? 9.521 5.189 -3.302 1.00 91.44 96 PHE A CA 1
ATOM 748 C C . PHE A 1 96 ? 10.003 5.897 -2.030 1.00 91.44 96 PHE A C 1
ATOM 750 O O . PHE A 1 96 ? 9.223 6.108 -1.110 1.00 91.44 96 PHE A O 1
ATOM 757 N N . GLN A 1 97 ? 11.267 6.327 -2.004 1.00 90.94 97 GLN A N 1
ATOM 758 C CA . GLN A 1 97 ? 11.874 7.043 -0.873 1.00 90.94 97 GLN A CA 1
ATOM 759 C C . GLN A 1 97 ? 11.454 8.518 -0.754 1.00 90.94 97 GLN A C 1
ATOM 761 O O . GLN A 1 97 ? 11.750 9.146 0.261 1.00 90.94 97 GLN A O 1
ATOM 766 N N . GLY A 1 98 ? 10.805 9.081 -1.775 1.00 93.88 98 GLY A N 1
ATOM 767 C CA . GLY A 1 98 ? 10.381 10.479 -1.811 1.00 93.88 98 GLY A CA 1
ATOM 768 C C . GLY A 1 98 ? 8.857 10.623 -1.829 1.00 93.88 98 GLY A C 1
ATOM 769 O O . GLY A 1 98 ? 8.220 10.465 -0.789 1.00 93.88 98 GLY A O 1
ATOM 770 N N . PRO A 1 99 ? 8.252 10.964 -2.979 1.00 92.44 99 PRO A N 1
ATOM 771 C CA . PRO A 1 99 ? 6.825 11.269 -3.057 1.00 92.44 99 PRO A CA 1
ATOM 772 C C . PRO A 1 99 ? 5.928 10.109 -2.607 1.00 92.44 99 PRO A C 1
ATOM 774 O O . PRO A 1 99 ? 4.977 10.344 -1.875 1.00 92.44 99 PRO A O 1
ATOM 777 N N . VAL A 1 100 ? 6.257 8.858 -2.948 1.00 92.19 100 VAL A N 1
ATOM 778 C CA . VAL A 1 100 ? 5.410 7.701 -2.603 1.00 92.19 100 VAL A CA 1
ATOM 779 C C . VAL A 1 100 ? 5.311 7.524 -1.096 1.00 92.19 100 VAL A C 1
ATOM 781 O O . VAL A 1 100 ? 4.204 7.367 -0.589 1.00 92.19 100 VAL A O 1
ATOM 784 N N . ILE A 1 101 ? 6.437 7.546 -0.370 1.00 90.44 101 ILE A N 1
ATOM 785 C CA . ILE A 1 101 ? 6.397 7.375 1.085 1.00 90.44 101 ILE A CA 1
ATOM 786 C C . ILE A 1 101 ? 5.655 8.535 1.749 1.00 90.44 101 ILE A C 1
ATOM 788 O O . ILE A 1 101 ? 4.882 8.286 2.664 1.00 90.44 101 ILE A O 1
ATOM 792 N N . ILE A 1 102 ? 5.819 9.769 1.258 1.00 93.00 102 ILE A N 1
ATOM 793 C CA . ILE A 1 102 ? 5.117 10.949 1.785 1.00 93.00 102 ILE A CA 1
ATOM 794 C C . ILE A 1 102 ? 3.604 10.827 1.576 1.00 93.00 102 ILE A C 1
ATOM 796 O O . ILE A 1 102 ? 2.840 11.032 2.524 1.00 93.00 102 ILE A O 1
ATOM 800 N N . ASP A 1 103 ? 3.174 10.487 0.360 1.00 93.75 103 ASP A N 1
ATOM 801 C CA . ASP A 1 103 ? 1.758 10.327 0.016 1.00 93.75 103 ASP A CA 1
ATOM 802 C C . ASP A 1 103 ? 1.138 9.196 0.840 1.00 93.75 103 ASP A C 1
ATOM 804 O O . ASP A 1 103 ? 0.074 9.357 1.440 1.00 93.75 103 ASP A O 1
ATOM 808 N N . PHE A 1 104 ? 1.853 8.076 0.939 1.00 90.56 104 PHE A N 1
ATOM 809 C CA . PHE A 1 104 ? 1.453 6.919 1.723 1.00 90.56 104 PHE A CA 1
ATOM 810 C C . PHE A 1 104 ? 1.298 7.252 3.211 1.00 90.56 104 PHE A C 1
ATOM 812 O O . PHE A 1 104 ? 0.235 6.996 3.777 1.00 90.56 104 PHE A O 1
ATOM 819 N N . THR A 1 105 ? 2.306 7.862 3.848 1.00 90.94 105 THR A N 1
ATOM 820 C CA . THR A 1 105 ? 2.245 8.203 5.280 1.00 90.94 105 THR A CA 1
ATOM 821 C C . THR A 1 105 ? 1.171 9.241 5.562 1.00 90.94 105 THR A C 1
ATOM 823 O O . THR A 1 105 ? 0.408 9.089 6.507 1.00 90.94 105 THR A O 1
ATOM 826 N N . THR A 1 106 ? 1.055 10.270 4.717 1.00 95.25 106 THR A N 1
ATOM 827 C CA . THR A 1 106 ? 0.038 11.318 4.893 1.00 95.25 106 THR A CA 1
ATOM 828 C C . THR A 1 106 ? -1.369 10.736 4.800 1.00 95.25 106 THR A C 1
ATOM 830 O O . THR A 1 106 ? -2.248 11.099 5.583 1.00 95.25 106 THR A O 1
ATOM 833 N N . CYS A 1 107 ? -1.586 9.824 3.851 1.00 96.19 107 CYS A N 1
ATOM 834 C CA . CYS A 1 107 ? -2.872 9.173 3.671 1.00 96.19 107 CYS A CA 1
ATOM 835 C C . CYS A 1 107 ? -3.202 8.251 4.851 1.00 96.19 107 CYS A C 1
ATOM 837 O O . CYS A 1 107 ? -4.280 8.379 5.431 1.00 96.19 107 CYS A O 1
ATOM 839 N N . LEU A 1 108 ? -2.263 7.394 5.270 1.00 92.50 108 LEU A N 1
ATOM 840 C CA . LEU A 1 108 ? -2.468 6.501 6.414 1.00 92.50 108 LEU A CA 1
ATOM 841 C C . LEU A 1 108 ? -2.674 7.248 7.734 1.00 92.50 108 LEU A C 1
ATOM 843 O O . LEU A 1 108 ? -3.529 6.837 8.512 1.00 92.50 108 LEU A O 1
ATOM 847 N N . ASP A 1 109 ? -1.987 8.368 7.965 1.00 93.19 109 ASP A N 1
ATOM 848 C CA . ASP A 1 109 ? -2.255 9.239 9.117 1.00 93.19 109 ASP A CA 1
ATOM 849 C C . ASP A 1 109 ? -3.699 9.766 9.095 1.00 93.19 109 ASP A C 1
ATOM 851 O O . ASP A 1 109 ? -4.334 9.935 10.139 1.00 93.19 109 ASP A O 1
ATOM 855 N N . GLY A 1 110 ? -4.229 10.048 7.901 1.00 95.19 110 GLY A N 1
ATOM 856 C CA . GLY A 1 110 ? -5.624 10.430 7.698 1.00 95.19 110 GLY A CA 1
ATOM 857 C C . GLY A 1 110 ? -6.592 9.292 8.019 1.00 95.19 110 GLY A C 1
ATOM 858 O O . GLY A 1 110 ? -7.578 9.519 8.720 1.00 95.19 110 GLY A O 1
ATOM 859 N N . VAL A 1 111 ? -6.286 8.073 7.563 1.00 93.56 111 VAL A N 1
ATOM 860 C CA . VAL A 1 111 ? -7.057 6.864 7.892 1.00 93.56 111 VAL A CA 1
ATOM 861 C C . VAL A 1 111 ? -7.046 6.632 9.398 1.00 93.56 111 VAL A C 1
ATOM 863 O O . VAL A 1 111 ? -8.109 6.544 9.997 1.00 93.56 111 VAL A O 1
ATOM 866 N N . GLN A 1 112 ? -5.879 6.633 10.042 1.00 89.31 112 GLN A N 1
ATOM 867 C CA . GLN A 1 112 ? -5.777 6.441 11.487 1.00 89.31 112 GLN A CA 1
ATOM 868 C C . GLN A 1 112 ? -6.650 7.446 12.248 1.00 89.31 112 GLN A C 1
ATOM 870 O O . GLN A 1 112 ? -7.477 7.045 13.058 1.00 89.31 112 GLN A O 1
ATOM 875 N N . LYS A 1 113 ? -6.556 8.742 11.926 1.00 91.81 113 LYS A N 1
ATOM 876 C CA . LYS A 1 113 ? -7.389 9.780 12.559 1.00 91.81 113 LYS A CA 1
ATOM 877 C C . LYS A 1 113 ? -8.886 9.583 12.322 1.00 91.81 113 LYS A C 1
ATOM 879 O O . LYS A 1 113 ? -9.679 9.919 13.193 1.00 91.81 113 LYS A O 1
ATOM 884 N N . LYS A 1 114 ? -9.285 9.071 11.153 1.00 93.12 114 LYS A N 1
ATOM 885 C CA . LYS A 1 114 ? -10.694 8.799 10.825 1.00 93.12 114 LYS A CA 1
ATOM 886 C C . LYS A 1 114 ? -11.291 7.704 11.718 1.00 93.12 114 LYS A C 1
ATOM 888 O O . LYS A 1 114 ? -12.497 7.734 11.959 1.00 93.12 114 LYS A O 1
ATOM 893 N N . TYR A 1 115 ? -10.467 6.778 12.213 1.00 90.62 115 TYR A N 1
ATOM 894 C CA . TYR A 1 115 ? -10.921 5.617 12.980 1.00 90.62 115 TYR A CA 1
ATOM 895 C C . TYR A 1 115 ? -10.386 5.524 14.423 1.00 90.62 115 TYR A C 1
ATOM 897 O O . TYR A 1 115 ? -10.689 4.548 15.104 1.00 90.62 115 TYR A O 1
ATOM 905 N N . ASP A 1 116 ? -9.648 6.520 14.918 1.00 86.06 116 ASP A N 1
ATOM 906 C CA . ASP A 1 116 ? -9.022 6.507 16.258 1.00 86.06 116 ASP A CA 1
ATOM 907 C C . ASP A 1 116 ? -10.045 6.248 17.384 1.00 86.06 116 ASP A C 1
ATOM 909 O O . ASP A 1 116 ? -9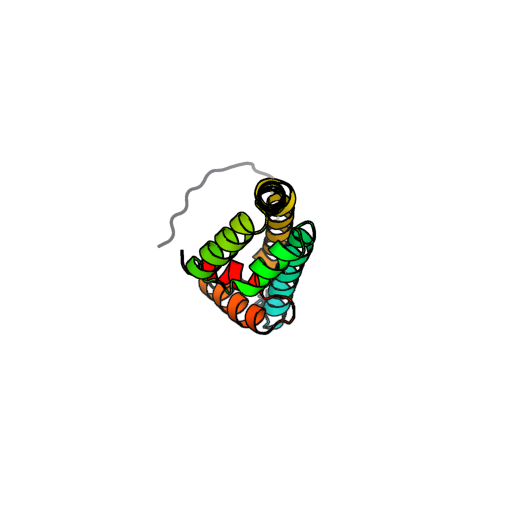.823 5.444 18.285 1.00 86.06 116 ASP A O 1
ATOM 913 N N . ASP A 1 117 ? -11.241 6.830 17.259 1.00 86.56 117 ASP A N 1
ATOM 914 C CA . ASP A 1 117 ? -12.331 6.667 18.230 1.00 86.56 117 ASP A CA 1
ATOM 915 C C . ASP A 1 117 ? -13.250 5.466 17.929 1.00 86.56 117 ASP A C 1
ATOM 917 O O . ASP A 1 117 ? -14.243 5.245 18.626 1.00 86.56 117 ASP A O 1
ATOM 921 N N . LYS A 1 118 ? -12.990 4.705 16.857 1.00 85.56 118 LYS A N 1
ATOM 922 C CA . LYS A 1 118 ? -13.864 3.614 16.381 1.00 85.56 118 LYS A CA 1
ATOM 923 C C . LYS A 1 118 ? -13.523 2.259 16.981 1.00 85.56 118 LYS A C 1
ATOM 925 O O . LYS A 1 118 ? -14.419 1.424 17.104 1.00 85.56 118 LYS A O 1
ATOM 930 N N . PHE A 1 119 ? -12.265 2.057 17.359 1.00 83.50 119 PHE A N 1
ATOM 931 C CA . PHE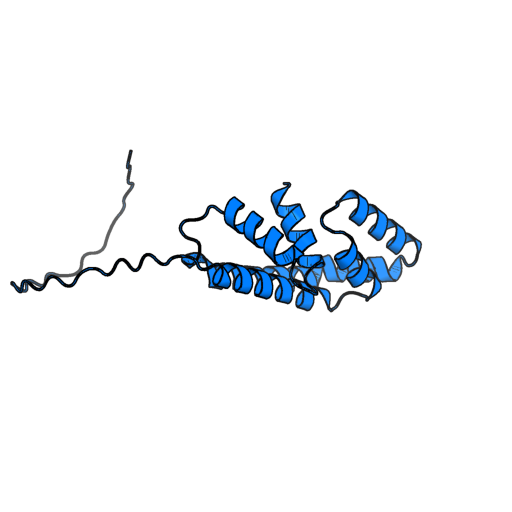 A 1 119 ? -11.714 0.771 17.785 1.00 83.50 119 PHE A CA 1
ATOM 932 C C . PHE A 1 119 ? -11.209 0.822 19.234 1.00 83.50 119 PHE A C 1
ATOM 934 O O . PHE A 1 119 ? -10.080 0.458 19.527 1.00 83.50 119 PHE A O 1
ATOM 941 N N . THR A 1 120 ? -12.033 1.314 20.160 1.00 80.31 120 THR A N 1
ATOM 942 C CA . THR A 1 120 ? -11.612 1.571 21.552 1.00 80.31 120 THR A CA 1
ATOM 943 C C . THR A 1 120 ? -11.553 0.321 22.436 1.00 80.31 120 THR A C 1
ATOM 945 O O . THR A 1 120 ? -11.013 0.373 23.542 1.00 80.31 120 THR A O 1
ATOM 948 N N . THR A 1 121 ? -12.122 -0.795 21.975 1.00 83.12 121 THR A N 1
ATOM 949 C CA . THR A 1 121 ? -12.211 -2.064 22.713 1.00 83.12 121 THR A CA 1
ATOM 950 C C . THR A 1 121 ? -11.202 -3.109 22.251 1.00 83.12 121 THR A C 1
ATOM 952 O O . THR A 1 121 ? -10.741 -3.902 23.070 1.00 83.12 121 THR A O 1
ATOM 955 N N . ASP A 1 122 ? -10.875 -3.119 20.960 1.00 84.38 122 ASP A N 1
ATOM 956 C CA . ASP A 1 122 ? -9.911 -4.038 20.366 1.00 84.38 122 ASP A CA 1
ATOM 957 C C . ASP A 1 122 ? -8.482 -3.504 20.566 1.00 84.38 122 ASP A C 1
ATOM 959 O O . ASP A 1 122 ? -8.230 -2.301 20.521 1.00 84.38 122 ASP A O 1
ATOM 963 N N . SER A 1 123 ? -7.525 -4.400 20.787 1.00 87.25 123 SER A N 1
ATOM 964 C CA . SER A 1 123 ? -6.103 -4.047 20.810 1.00 87.25 123 SER A CA 1
ATOM 965 C C . SER A 1 123 ? -5.567 -3.763 19.405 1.00 87.25 123 SER A C 1
ATOM 967 O O . SER A 1 123 ? -6.072 -4.290 18.413 1.00 87.25 123 SER A O 1
ATOM 969 N N . ASP A 1 124 ? -4.470 -3.006 19.314 1.00 84.62 124 ASP A N 1
ATOM 970 C CA . ASP A 1 124 ? -3.796 -2.724 18.040 1.00 84.62 124 ASP A CA 1
ATOM 971 C C . ASP A 1 124 ? -3.500 -3.994 17.226 1.00 84.62 124 ASP A C 1
ATOM 973 O O . ASP A 1 124 ? -3.611 -3.989 16.002 1.00 84.62 124 ASP A O 1
ATOM 977 N N . ASP A 1 125 ? -3.128 -5.094 17.882 1.00 86.62 125 ASP A N 1
ATOM 978 C CA . ASP A 1 125 ? -2.811 -6.348 17.196 1.00 86.62 125 ASP A CA 1
ATOM 979 C C . ASP A 1 125 ? -4.068 -7.076 16.699 1.00 86.62 125 ASP A C 1
ATOM 981 O O . ASP A 1 125 ? -4.045 -7.650 15.608 1.00 86.62 125 ASP A O 1
ATOM 985 N N . GLU A 1 126 ? -5.187 -6.994 17.426 1.00 88.88 126 GLU A N 1
ATOM 986 C CA . GLU A 1 126 ? -6.486 -7.489 16.951 1.00 88.88 126 GLU A CA 1
ATOM 987 C C . GLU A 1 126 ? -6.973 -6.684 15.745 1.00 88.88 126 GLU A C 1
ATOM 989 O O . GLU A 1 126 ? -7.422 -7.270 14.756 1.00 88.88 126 GLU A O 1
ATOM 994 N N . ILE A 1 127 ? -6.821 -5.357 15.782 1.00 88.31 127 ILE A N 1
ATOM 995 C CA . ILE A 1 127 ? -7.164 -4.467 14.667 1.00 88.31 127 ILE A CA 1
ATOM 996 C C . ILE A 1 127 ? -6.319 -4.816 13.438 1.00 88.31 127 ILE A C 1
ATOM 998 O O . ILE A 1 127 ? -6.863 -5.040 12.353 1.00 88.31 127 ILE A O 1
ATOM 1002 N N . LYS A 1 128 ? -4.992 -4.927 13.592 1.00 87.88 128 LYS A N 1
ATOM 1003 C CA . LYS A 1 128 ? -4.086 -5.290 12.490 1.00 87.88 128 LYS A CA 1
ATOM 1004 C C . LYS A 1 128 ? -4.413 -6.669 11.916 1.00 87.88 128 LYS A C 1
ATOM 1006 O O . LYS A 1 128 ? -4.404 -6.827 10.696 1.00 87.88 128 LYS A O 1
ATOM 1011 N N . GLN A 1 129 ? -4.706 -7.658 12.762 1.00 90.81 129 GLN A N 1
ATOM 1012 C CA . GLN A 1 129 ? -5.045 -9.005 12.303 1.00 90.81 129 GLN A CA 1
ATOM 1013 C C . GLN A 1 129 ? -6.353 -9.006 11.500 1.00 90.81 129 GLN A C 1
ATOM 1015 O O . GLN A 1 129 ? -6.376 -9.534 10.388 1.00 90.81 129 GLN A O 1
ATOM 1020 N N . LYS A 1 130 ? -7.402 -8.334 11.998 1.00 91.31 130 LYS A N 1
ATOM 1021 C CA . LYS A 1 130 ? -8.670 -8.161 11.269 1.00 91.31 130 LYS A CA 1
ATOM 1022 C C . LYS A 1 130 ? -8.459 -7.443 9.934 1.00 91.31 130 LYS A C 1
ATOM 1024 O O . LYS A 1 130 ? -9.014 -7.865 8.922 1.00 91.31 130 LYS A O 1
ATOM 1029 N N . MET A 1 131 ? -7.609 -6.413 9.895 1.00 92.38 131 MET A N 1
ATOM 1030 C CA . MET A 1 131 ? -7.251 -5.751 8.638 1.00 92.38 131 MET A CA 1
ATOM 1031 C C . MET A 1 131 ? -6.559 -6.693 7.652 1.00 92.38 131 MET A C 1
ATOM 1033 O O . MET A 1 131 ? -6.878 -6.657 6.468 1.00 92.38 131 MET A O 1
ATOM 1037 N N . VAL A 1 132 ? -5.620 -7.533 8.098 1.00 92.38 132 VAL A N 1
ATOM 1038 C CA . VAL A 1 132 ? -4.941 -8.500 7.216 1.00 92.38 132 VAL A CA 1
ATOM 1039 C C . VAL A 1 132 ? -5.928 -9.489 6.615 1.00 92.38 132 VAL A C 1
ATOM 1041 O O . VAL A 1 132 ? -5.830 -9.783 5.422 1.00 92.38 132 VAL A O 1
ATOM 1044 N N . ASP A 1 133 ? -6.870 -9.980 7.415 1.00 93.38 133 ASP A N 1
ATOM 1045 C CA . ASP A 1 133 ? -7.878 -10.930 6.951 1.00 93.38 133 ASP A CA 1
ATOM 1046 C C . ASP A 1 133 ? -8.802 -10.288 5.906 1.00 93.38 133 ASP A C 1
ATOM 1048 O O . ASP A 1 133 ? -9.026 -10.876 4.851 1.00 93.38 133 ASP A O 1
ATOM 1052 N N . ILE A 1 134 ? -9.228 -9.040 6.122 1.00 95.00 134 ILE A N 1
ATOM 1053 C CA . ILE A 1 134 ? -10.060 -8.298 5.162 1.00 95.00 134 ILE A CA 1
ATOM 1054 C C . ILE A 1 134 ? -9.283 -7.944 3.888 1.00 95.00 134 ILE A C 1
ATOM 1056 O O . ILE A 1 134 ? -9.753 -8.204 2.782 1.00 95.00 134 ILE A O 1
ATOM 1060 N N . LEU A 1 135 ? -8.078 -7.381 4.010 1.00 94.12 135 LEU A N 1
ATOM 1061 C CA . LEU A 1 135 ? -7.257 -6.965 2.864 1.00 94.12 135 LEU A CA 1
ATOM 1062 C C . LEU A 1 135 ? -6.890 -8.137 1.949 1.00 94.12 135 LEU A C 1
ATOM 1064 O O . LEU A 1 135 ? -6.690 -7.943 0.752 1.00 94.12 135 LEU A O 1
ATOM 1068 N N . LYS A 1 136 ? -6.794 -9.350 2.502 1.00 93.56 136 LYS A N 1
ATOM 1069 C CA . LYS A 1 136 ? -6.573 -10.574 1.729 1.00 93.56 136 LYS A CA 1
ATOM 1070 C C . LYS A 1 136 ? -7.749 -10.902 0.803 1.00 93.56 136 LYS A C 1
ATOM 1072 O O . LYS A 1 136 ? -7.536 -11.515 -0.241 1.00 93.56 136 LYS A O 1
ATOM 1077 N N . GLU A 1 137 ? -8.966 -10.549 1.206 1.00 93.81 137 GLU A N 1
ATOM 1078 C CA . GLU A 1 137 ? -10.204 -10.837 0.476 1.00 93.81 137 GLU A CA 1
ATOM 1079 C C . GLU A 1 137 ? -10.620 -9.699 -0.468 1.00 93.81 137 GLU A C 1
ATOM 1081 O O . GLU A 1 137 ? -11.344 -9.944 -1.432 1.00 93.81 137 GLU A O 1
ATOM 1086 N N . LEU A 1 138 ? -10.144 -8.472 -0.228 1.00 93.00 138 LEU A N 1
ATOM 1087 C CA . LEU A 1 138 ? -10.425 -7.317 -1.080 1.00 93.00 138 LEU A CA 1
ATOM 1088 C C . LEU A 1 138 ? -9.642 -7.368 -2.403 1.00 93.00 138 LEU A C 1
ATOM 1090 O O . LEU A 1 138 ? -8.409 -7.430 -2.441 1.00 93.00 138 LEU A O 1
ATOM 1094 N N . GLU A 1 139 ? -10.377 -7.294 -3.513 1.00 92.19 139 GLU A N 1
ATOM 1095 C CA . GLU A 1 139 ? -9.797 -7.236 -4.853 1.00 92.19 139 GLU A CA 1
ATOM 1096 C C . GLU A 1 139 ? -8.980 -5.947 -5.037 1.00 92.19 139 GLU A C 1
ATOM 1098 O O . GLU A 1 139 ? -9.416 -4.857 -4.680 1.00 92.19 139 GLU A O 1
ATOM 1103 N N . GLY A 1 140 ? -7.775 -6.069 -5.600 1.00 92.00 140 GLY A N 1
ATOM 1104 C CA . GLY A 1 140 ? -6.892 -4.922 -5.841 1.00 92.00 140 GLY A CA 1
ATOM 1105 C C . GLY A 1 140 ? -6.119 -4.424 -4.613 1.00 92.00 140 GLY A C 1
ATOM 1106 O O . GLY A 1 140 ? -5.402 -3.434 -4.725 1.00 92.00 140 GLY A O 1
ATOM 1107 N N . CYS A 1 141 ? -6.203 -5.112 -3.469 1.00 94.69 141 CYS A N 1
ATOM 1108 C CA . CYS A 1 141 ? -5.543 -4.710 -2.220 1.00 94.69 141 CYS A CA 1
ATOM 1109 C C . CYS A 1 141 ? -4.329 -5.572 -1.840 1.00 94.69 141 CYS A C 1
ATOM 1111 O O . CYS A 1 141 ? -3.849 -5.514 -0.707 1.00 94.69 141 CYS A O 1
ATOM 1113 N N . SER A 1 142 ? -3.790 -6.361 -2.779 1.00 93.19 142 SER A N 1
ATOM 1114 C CA . SER A 1 142 ? -2.683 -7.298 -2.520 1.00 93.19 142 SER A CA 1
ATOM 1115 C C . SER A 1 142 ? -1.410 -6.613 -2.011 1.00 93.19 142 SER A C 1
ATOM 1117 O O . SER A 1 142 ? -0.759 -7.138 -1.106 1.00 93.19 142 SER A O 1
ATOM 1119 N N . SER A 1 143 ? -1.088 -5.426 -2.536 1.00 90.62 143 SER A N 1
ATOM 1120 C CA . SER A 1 143 ? 0.037 -4.616 -2.048 1.00 90.62 143 SER A CA 1
ATOM 1121 C C . SER A 1 143 ? -0.146 -4.221 -0.581 1.00 90.62 143 SER A C 1
ATOM 1123 O O . SER A 1 143 ? 0.752 -4.414 0.240 1.00 90.62 143 SER A O 1
ATOM 1125 N N . SER A 1 144 ? -1.335 -3.736 -0.226 1.00 93.00 144 SER A N 1
ATOM 1126 C CA . SER A 1 144 ? -1.687 -3.319 1.134 1.00 93.00 144 SER A CA 1
ATOM 1127 C C . SER A 1 144 ? -1.699 -4.497 2.099 1.00 93.00 144 SER A C 1
ATOM 1129 O O . SER A 1 144 ? -1.117 -4.410 3.179 1.00 93.00 144 SER A O 1
ATOM 1131 N N . TYR A 1 145 ? -2.273 -5.629 1.682 1.00 93.31 145 TYR A N 1
ATOM 1132 C CA . TYR A 1 145 ? -2.200 -6.893 2.411 1.00 93.31 145 TYR A CA 1
ATOM 1133 C C . TYR A 1 145 ? -0.749 -7.261 2.739 1.00 93.31 145 TYR A C 1
ATOM 1135 O O . TYR A 1 145 ? -0.421 -7.515 3.900 1.00 93.31 145 TYR A O 1
ATOM 1143 N N . GLY A 1 146 ? 0.133 -7.248 1.735 1.00 90.56 146 GLY A N 1
ATOM 1144 C CA . GLY A 1 146 ? 1.545 -7.558 1.930 1.00 90.56 146 GLY A CA 1
ATOM 1145 C C . GLY A 1 146 ? 2.211 -6.612 2.932 1.00 90.56 146 GLY A C 1
ATOM 1146 O O . GLY A 1 146 ? 2.940 -7.067 3.816 1.00 90.56 146 GLY A O 1
ATOM 1147 N N . MET A 1 147 ? 1.935 -5.307 2.836 1.00 86.94 147 MET A N 1
ATOM 1148 C CA . MET A 1 147 ? 2.541 -4.290 3.704 1.00 86.94 147 MET A CA 1
ATOM 1149 C C . MET A 1 147 ? 2.108 -4.455 5.163 1.00 86.94 147 MET A C 1
ATOM 1151 O O . MET A 1 147 ? 2.960 -4.510 6.053 1.00 86.94 147 MET A O 1
ATOM 1155 N N . VAL A 1 148 ? 0.803 -4.599 5.414 1.00 87.44 148 VAL A N 1
ATOM 1156 C CA . VAL A 1 148 ? 0.267 -4.763 6.775 1.00 87.44 148 VAL A CA 1
ATOM 1157 C C . VAL A 1 148 ? 0.734 -6.086 7.381 1.00 87.44 148 VAL A C 1
ATOM 1159 O O . VAL A 1 148 ? 1.176 -6.123 8.527 1.00 87.44 148 VAL A O 1
ATOM 1162 N N . LYS A 1 149 ? 0.751 -7.171 6.602 1.00 88.50 149 LYS A N 1
ATOM 1163 C CA . LYS A 1 149 ? 1.244 -8.475 7.064 1.00 88.50 149 LYS A CA 1
ATOM 1164 C C . LYS A 1 149 ? 2.718 -8.443 7.478 1.00 88.50 149 LYS A C 1
ATOM 1166 O O . LYS A 1 149 ? 3.090 -9.138 8.421 1.00 88.50 149 LYS A O 1
ATOM 1171 N N . MET A 1 150 ? 3.565 -7.652 6.813 1.00 85.06 150 MET A N 1
ATOM 1172 C CA . MET A 1 150 ? 4.942 -7.447 7.283 1.00 85.06 150 MET A CA 1
ATOM 1173 C C . MET A 1 150 ? 5.002 -6.642 8.580 1.00 85.06 150 MET A C 1
ATOM 1175 O O . MET A 1 150 ? 5.848 -6.932 9.421 1.00 85.06 150 MET A O 1
ATOM 1179 N N . ALA A 1 151 ? 4.125 -5.649 8.747 1.00 79.06 151 ALA A N 1
ATOM 1180 C CA . ALA A 1 151 ? 4.096 -4.807 9.940 1.00 79.06 151 ALA A CA 1
ATOM 1181 C C . ALA A 1 151 ? 3.728 -5.588 11.214 1.00 79.06 151 ALA A C 1
ATOM 1183 O O . ALA A 1 151 ? 4.204 -5.236 12.283 1.00 79.06 151 ALA A O 1
ATOM 1184 N N . ILE A 1 152 ? 2.940 -6.663 11.100 1.00 77.31 152 ILE A N 1
ATOM 1185 C CA . ILE A 1 152 ? 2.568 -7.535 12.234 1.00 77.31 152 ILE A CA 1
ATOM 1186 C C . ILE A 1 152 ? 3.701 -8.490 12.642 1.00 77.31 152 ILE A C 1
ATOM 1188 O O . ILE A 1 152 ? 3.739 -8.975 13.767 1.00 77.31 152 ILE A O 1
ATOM 1192 N N . ARG A 1 153 ? 4.626 -8.810 11.730 1.00 67.56 153 ARG A N 1
ATOM 1193 C CA . ARG A 1 153 ? 5.704 -9.783 11.990 1.00 67.56 153 ARG A CA 1
ATOM 1194 C C . ARG A 1 153 ? 6.916 -9.196 12.714 1.00 67.56 153 ARG A C 1
ATOM 1196 O O . ARG A 1 153 ? 7.794 -9.967 13.098 1.00 67.56 153 ARG A O 1
ATOM 1203 N N . LYS A 1 154 ? 6.998 -7.870 12.815 1.00 54.72 154 LYS A N 1
ATOM 1204 C CA . LYS A 1 154 ? 8.086 -7.145 13.478 1.00 54.72 154 LYS A CA 1
ATOM 1205 C C . LYS A 1 154 ? 7.701 -6.801 14.905 1.00 54.72 154 LYS A C 1
ATOM 1207 O O . LYS A 1 154 ? 8.610 -6.890 15.758 1.00 54.72 154 LYS A O 1
#

Sequence (154 aa):
MKTILFLSAFSLVLFSCENSTTEKEAEDTEQSTSEQDYKDMAQDACDCVNNATAQLSPRMQKILNEFDGDEEKMKQLMVDYTIDDQTAALEDAQKFQGPVIIDFTTCLDGVQKKYDDKFTTDSDDEIKQKMVDILKELEGCSSSYGMVKMAIRK